Protein AF-A0A8T5PMQ5-F1 (afdb_monomer)

Radius of gyration: 15.13 Å; Cα contacts (8 Å, |Δi|>4): 94; chains: 1; bounding box: 37×38×32 Å

Solvent-accessible surface area (backbone atoms only — not comparable to full-atom values): 5419 Å² total; per-residue (Å²): 131,92,83,56,100,53,55,76,74,51,59,77,44,44,67,47,80,47,77,32,70,51,82,74,47,66,53,76,65,61,92,52,85,54,83,41,78,46,34,38,32,43,41,58,65,65,52,85,80,44,45,70,59,45,62,74,70,28,82,40,78,40,58,68,73,53,75,65,60,66,60,53,49,52,52,48,56,60,54,51,63,65,57,66,76,79,111

Mean predicted aligned error: 6.78 Å

Nearest PDB structures (foldseek):
  7zeh-assembly1_A  TM=9.663E-01  e=2.919E-06  Homo sapiens
  7zeh-assembly2_B  TM=9.108E-01  e=3.344E-06  Homo sapiens
  2g09-assembly1_A  TM=9.327E-01  e=7.053E-06  Mus musculus
  2jga-assembly1_A  TM=9.329E-01  e=3.359E-05  Homo sapiens
  2cf6-assembly1_A  TM=4.899E-01  e=4.216E+00  Arabidopsis thaliana

Structure (mmCIF, N/CA/C/O backbone):
data_AF-A0A8T5PMQ5-F1
#
_entry.id   AF-A0A8T5PMQ5-F1
#
loop_
_atom_site.group_PDB
_atom_site.id
_atom_site.type_symbol
_atom_site.label_atom_id
_atom_site.label_alt_id
_atom_site.label_comp_id
_atom_site.label_asym_id
_atom_site.label_entity_id
_atom_site.label_seq_id
_atom_site.pdbx_PDB_ins_code
_atom_site.Cartn_x
_atom_site.Cartn_y
_atom_site.Cartn_z
_atom_site.occupancy
_atom_site.B_iso_or_equiv
_atom_site.auth_seq_id
_atom_site.auth_comp_id
_atom_site.auth_asym_id
_atom_site.auth_atom_id
_atom_site.pdbx_PDB_model_num
ATOM 1 N N . MET A 1 1 ? -0.344 22.373 8.088 1.00 52.81 1 MET A N 1
ATOM 2 C CA . MET A 1 1 ? -1.271 21.220 8.078 1.00 52.81 1 MET A CA 1
ATOM 3 C C . MET A 1 1 ? -2.758 21.605 8.093 1.00 52.81 1 MET A C 1
ATOM 5 O O . MET A 1 1 ? -3.575 20.732 7.859 1.00 52.81 1 MET A O 1
ATOM 9 N N . GLU A 1 2 ? -3.147 22.881 8.225 1.00 47.72 2 GLU A N 1
ATOM 10 C CA . GLU A 1 2 ? -4.564 23.328 8.205 1.00 47.72 2 GLU A CA 1
ATOM 11 C C . GLU A 1 2 ? -5.316 23.207 6.856 1.00 47.72 2 GLU A C 1
ATOM 13 O O . GLU A 1 2 ? -6.434 23.697 6.734 1.00 47.72 2 GLU A O 1
ATOM 18 N N . LYS A 1 3 ? -4.737 22.602 5.810 1.00 52.28 3 LYS A N 1
ATOM 19 C CA . LYS A 1 3 ? -5.271 22.714 4.437 1.00 52.28 3 LYS A CA 1
ATOM 20 C C . LYS A 1 3 ? -6.165 21.566 3.957 1.00 52.28 3 LYS A C 1
ATOM 22 O O . LYS A 1 3 ? -6.669 21.664 2.843 1.00 52.28 3 LYS A O 1
ATOM 27 N N . PHE A 1 4 ? -6.400 20.520 4.752 1.00 58.47 4 PHE A N 1
ATOM 28 C CA . PHE A 1 4 ? -7.255 19.404 4.327 1.00 58.47 4 PHE A CA 1
ATOM 29 C C . PHE A 1 4 ? -8.579 19.361 5.108 1.00 58.47 4 PHE A C 1
ATOM 31 O O . PHE A 1 4 ? -8.550 19.297 6.339 1.00 58.47 4 PHE A O 1
ATOM 38 N N . PRO A 1 5 ? -9.739 19.370 4.419 1.00 64.12 5 PRO A N 1
ATOM 39 C CA . PRO A 1 5 ? -11.058 19.507 5.048 1.00 64.12 5 PRO A CA 1
ATOM 40 C C . PRO A 1 5 ? -11.460 18.341 5.968 1.00 64.12 5 PRO A C 1
ATOM 42 O O . PRO A 1 5 ? -12.416 18.480 6.721 1.00 64.12 5 PRO A O 1
ATOM 45 N N . TYR A 1 6 ? -10.705 17.236 5.975 1.00 64.81 6 TYR A N 1
ATOM 46 C CA . TYR A 1 6 ? -11.025 16.010 6.720 1.00 64.81 6 TYR A CA 1
ATOM 47 C C . TYR A 1 6 ? -10.046 15.686 7.860 1.00 64.81 6 TYR A C 1
ATOM 49 O O . TYR A 1 6 ? -10.096 14.592 8.417 1.00 64.81 6 TYR A O 1
ATOM 57 N N . HIS A 1 7 ? -9.151 16.611 8.241 1.00 66.88 7 HIS A N 1
ATOM 58 C CA . HIS A 1 7 ? -8.083 16.300 9.207 1.00 66.88 7 HIS A CA 1
ATOM 59 C C . HIS A 1 7 ? -8.611 15.753 10.546 1.00 66.88 7 HIS A C 1
ATOM 61 O O . HIS A 1 7 ? -7.996 14.858 11.114 1.00 66.88 7 HIS A O 1
ATOM 67 N N . LYS A 1 8 ? -9.753 16.260 11.037 1.00 67.69 8 LYS A N 1
ATOM 68 C CA . LYS A 1 8 ? -10.339 15.821 12.314 1.00 67.69 8 LYS A CA 1
ATOM 69 C C . LYS A 1 8 ? -10.892 14.400 12.247 1.00 67.69 8 LYS A C 1
ATOM 71 O O . LYS A 1 8 ? -10.700 13.636 13.179 1.00 67.69 8 LYS A O 1
ATOM 76 N N . GLU A 1 9 ? -11.554 14.049 11.147 1.00 71.19 9 GLU A N 1
ATOM 77 C CA . GLU A 1 9 ? -12.159 12.724 10.959 1.00 71.19 9 GLU A CA 1
ATOM 78 C C . GLU A 1 9 ? -11.097 11.640 10.740 1.00 71.19 9 GLU A C 1
ATOM 80 O O . GLU A 1 9 ? -11.283 10.491 11.136 1.00 71.19 9 GLU A O 1
ATOM 85 N N . ILE A 1 10 ? -9.969 12.015 10.128 1.00 69.69 10 ILE A N 1
ATOM 86 C CA . ILE A 1 10 ? -8.837 11.122 9.860 1.00 69.69 10 ILE A CA 1
ATOM 87 C C . ILE A 1 10 ? -7.933 10.979 11.092 1.00 69.69 10 ILE A C 1
ATOM 89 O O . ILE A 1 10 ? -7.374 9.906 11.300 1.00 69.69 10 ILE A O 1
ATOM 93 N N . ALA A 1 11 ? -7.821 12.012 11.936 1.00 70.38 11 ALA A N 1
ATOM 94 C CA . ALA A 1 11 ? -6.969 11.991 13.128 1.00 70.38 11 ALA A CA 1
ATOM 95 C C . ALA A 1 11 ? -7.333 10.884 14.132 1.00 70.38 11 ALA A C 1
ATOM 97 O O . ALA A 1 11 ? -6.463 10.394 14.843 1.00 70.38 11 ALA A O 1
ATOM 98 N N . GLU A 1 12 ? -8.598 10.460 14.182 1.00 77.12 12 GLU A N 1
ATOM 99 C CA . GLU A 1 12 ? -9.039 9.370 15.064 1.00 77.12 12 GLU A CA 1
ATOM 100 C C . GLU A 1 12 ? -8.836 7.970 14.448 1.00 77.12 12 GLU A C 1
ATOM 102 O O . GLU A 1 12 ? -8.998 6.952 15.126 1.00 77.12 12 GLU A O 1
ATOM 107 N N . LYS A 1 13 ? -8.481 7.881 13.158 1.00 82.38 13 LYS A N 1
ATOM 108 C CA . LYS A 1 13 ? -8.282 6.608 12.454 1.00 82.38 13 LYS A CA 1
ATOM 109 C C . LYS A 1 13 ? -6.852 6.107 12.661 1.00 82.38 13 LYS A C 1
ATOM 111 O O . LYS A 1 13 ? -5.892 6.617 12.091 1.00 82.38 13 LYS A O 1
ATOM 116 N N . LYS A 1 14 ? -6.733 5.040 13.452 1.00 87.38 14 LYS A N 1
ATOM 117 C CA . LYS A 1 14 ? -5.456 4.399 13.808 1.00 87.38 14 LYS A CA 1
ATOM 118 C C . LYS A 1 14 ? -4.844 3.546 12.695 1.00 87.38 14 LYS A C 1
ATOM 120 O O . LYS A 1 14 ? -3.636 3.338 12.694 1.00 87.38 14 LYS A O 1
ATOM 125 N N . ASN A 1 15 ? -5.666 3.055 11.769 1.00 90.81 15 ASN A N 1
ATOM 126 C CA . ASN A 1 15 ? -5.252 2.149 10.698 1.00 90.81 15 ASN A CA 1
ATOM 127 C C . ASN A 1 15 ? -5.450 2.823 9.342 1.00 90.81 15 ASN A C 1
ATOM 129 O O . ASN A 1 15 ? -6.535 3.346 9.076 1.00 90.81 15 ASN A O 1
ATOM 133 N N . VAL A 1 16 ? -4.431 2.772 8.485 1.00 91.38 16 VAL A N 1
ATOM 134 C CA . VAL A 1 16 ? -4.457 3.375 7.151 1.00 91.38 16 VAL A CA 1
ATOM 135 C C . VAL A 1 16 ? -3.936 2.400 6.102 1.00 91.38 16 VAL A C 1
ATOM 137 O O . VAL A 1 16 ? -2.906 1.755 6.283 1.00 91.38 16 VAL A O 1
ATOM 140 N N . ILE A 1 17 ? -4.640 2.342 4.975 1.00 94.50 17 ILE A N 1
ATOM 141 C CA . ILE A 1 17 ? -4.132 1.772 3.729 1.00 94.50 17 ILE A CA 1
ATOM 142 C C . ILE A 1 17 ? -3.896 2.946 2.781 1.00 94.50 17 ILE A C 1
ATOM 144 O O . ILE A 1 17 ? -4.841 3.637 2.402 1.00 94.50 17 ILE A O 1
ATOM 148 N N . LEU A 1 18 ? -2.634 3.189 2.435 1.00 94.88 18 LEU A N 1
ATOM 149 C CA . LEU A 1 18 ? -2.224 4.193 1.462 1.00 94.88 18 LEU A CA 1
ATOM 150 C C . LEU A 1 18 ? -2.064 3.522 0.105 1.00 94.88 18 LEU A C 1
ATOM 152 O O . LEU A 1 18 ? -1.304 2.564 -0.029 1.00 94.88 18 LEU A O 1
ATOM 156 N N . LEU A 1 19 ? -2.747 4.063 -0.897 1.00 97.12 19 LEU A N 1
ATOM 157 C CA . LEU A 1 19 ? -2.598 3.678 -2.295 1.00 97.12 19 LEU A CA 1
ATOM 158 C C . LEU A 1 19 ? -1.972 4.857 -3.041 1.00 97.12 19 LEU A C 1
ATOM 160 O O . LEU A 1 19 ? -2.469 5.977 -2.921 1.00 97.12 19 LEU A O 1
ATOM 164 N N . GLY A 1 20 ? -0.894 4.610 -3.776 1.00 96.12 20 GLY A N 1
ATOM 165 C CA . GLY A 1 20 ? -0.213 5.631 -4.570 1.00 96.12 20 GLY A CA 1
ATOM 166 C C . GLY A 1 20 ? 0.405 5.042 -5.827 1.00 96.12 20 GLY A C 1
ATOM 167 O O . GLY A 1 20 ? 0.667 3.844 -5.890 1.00 96.12 20 GLY A O 1
ATOM 168 N N . ASP A 1 21 ? 0.635 5.875 -6.826 1.00 95.00 21 ASP A N 1
ATOM 169 C CA . ASP A 1 21 ? 1.288 5.527 -8.090 1.00 95.00 21 ASP A CA 1
ATOM 170 C C . ASP A 1 21 ? 2.615 6.276 -8.274 1.00 95.00 21 ASP A C 1
ATOM 172 O O . ASP A 1 21 ? 3.304 6.081 -9.269 1.00 95.00 21 ASP A O 1
ATOM 176 N N . HIS A 1 22 ? 2.993 7.113 -7.302 1.00 94.50 22 HIS A N 1
ATOM 177 C CA . HIS A 1 22 ? 4.265 7.818 -7.246 1.00 94.50 22 HIS A CA 1
ATOM 178 C C . HIS A 1 22 ? 4.875 7.753 -5.841 1.00 94.50 22 HIS A C 1
ATOM 180 O O . HIS A 1 22 ? 4.191 7.704 -4.824 1.00 94.50 22 HIS A O 1
ATOM 186 N N . ILE A 1 23 ? 6.205 7.859 -5.748 1.00 93.31 23 ILE A N 1
ATOM 187 C CA . ILE A 1 23 ? 6.912 7.901 -4.450 1.00 93.31 23 ILE A CA 1
ATOM 188 C C . ILE A 1 23 ? 6.449 9.082 -3.580 1.00 93.31 23 ILE A C 1
ATOM 190 O O . ILE A 1 23 ? 6.406 8.972 -2.354 1.00 93.31 23 ILE A O 1
ATOM 194 N N . GLY A 1 24 ? 6.075 10.205 -4.202 1.00 92.19 24 GLY A N 1
ATOM 195 C CA . GLY A 1 24 ? 5.564 11.383 -3.496 1.00 92.19 24 GLY A CA 1
ATOM 196 C C . GLY A 1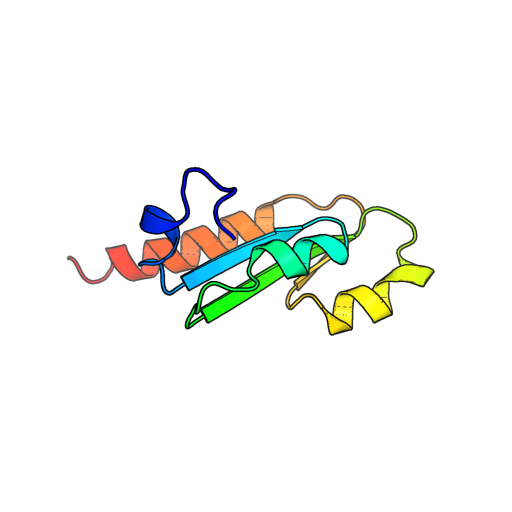 24 ? 4.307 11.098 -2.669 1.00 92.19 24 GLY A C 1
ATOM 197 O O . GLY A 1 24 ? 4.113 11.716 -1.620 1.00 92.19 24 GLY A O 1
ATOM 198 N N . ASP A 1 25 ? 3.512 10.108 -3.071 1.00 91.44 25 ASP A N 1
ATOM 199 C CA . ASP A 1 25 ? 2.253 9.748 -2.418 1.00 91.44 25 ASP A CA 1
ATOM 200 C C . ASP A 1 25 ? 2.460 9.204 -1.012 1.00 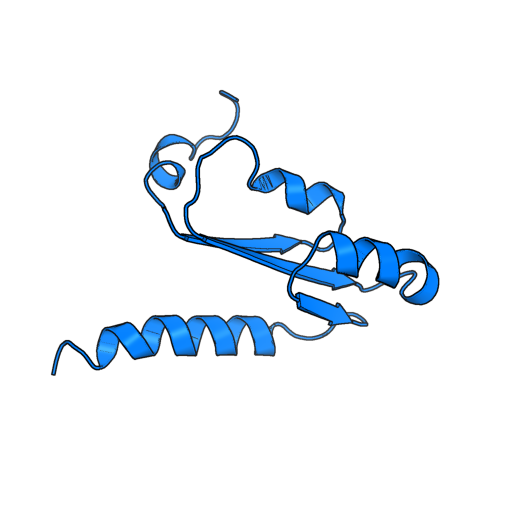91.44 25 ASP A C 1
ATOM 202 O O . ASP A 1 25 ? 1.613 9.388 -0.146 1.00 91.44 25 ASP A O 1
ATOM 206 N N . VAL A 1 26 ? 3.628 8.624 -0.730 1.00 88.44 26 VAL A N 1
ATOM 207 C CA . VAL A 1 26 ? 3.999 8.096 0.593 1.00 88.44 26 VAL A CA 1
ATOM 208 C C . VAL A 1 26 ? 3.920 9.181 1.677 1.00 88.44 26 VAL A C 1
ATOM 210 O O . VAL A 1 26 ? 3.743 8.880 2.859 1.00 88.44 26 VAL A O 1
ATOM 213 N N . THR A 1 27 ? 4.013 10.454 1.282 1.00 86.94 27 THR A N 1
ATOM 214 C CA . THR A 1 27 ? 3.891 11.604 2.183 1.00 86.94 27 THR A CA 1
ATOM 215 C C . THR A 1 27 ? 2.448 11.940 2.569 1.00 86.94 27 THR A C 1
ATOM 217 O O . THR A 1 27 ? 2.244 12.673 3.532 1.00 86.94 27 THR A O 1
ATOM 220 N N . MET A 1 28 ? 1.434 11.376 1.902 1.00 84.44 28 MET A N 1
ATOM 221 C CA . MET A 1 28 ? 0.022 11.647 2.213 1.00 84.44 28 MET A CA 1
ATOM 222 C C . MET A 1 28 ? -0.389 11.177 3.613 1.00 84.44 28 MET A C 1
ATOM 224 O O . MET A 1 28 ? -1.314 11.735 4.197 1.00 84.44 28 MET A O 1
ATOM 228 N N . CYS A 1 29 ? 0.323 10.199 4.177 1.00 78.88 29 CYS A N 1
ATOM 229 C CA . CYS A 1 29 ? 0.140 9.755 5.561 1.00 78.88 29 CYS A CA 1
ATOM 230 C C . CYS A 1 29 ? 1.072 10.458 6.562 1.00 78.88 29 CY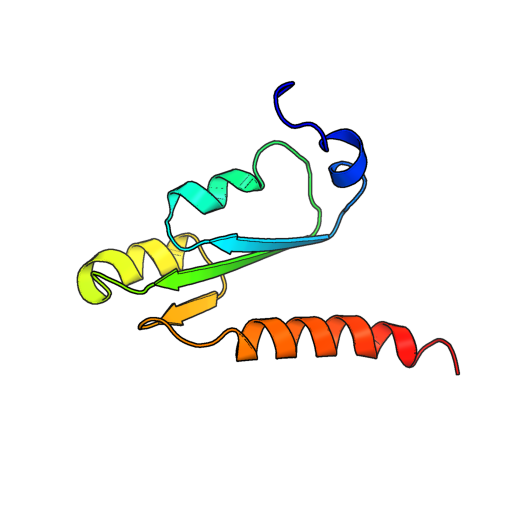S A C 1
ATOM 232 O O . CYS A 1 29 ? 1.106 10.076 7.729 1.00 78.88 29 CYS A O 1
ATOM 234 N N . GLN A 1 30 ? 1.868 11.448 6.143 1.00 75.38 30 GLN A N 1
ATOM 235 C CA . GLN A 1 30 ? 2.767 12.157 7.053 1.00 75.38 30 GLN A CA 1
ATOM 236 C C . GLN A 1 30 ? 2.031 13.230 7.863 1.00 75.38 30 GLN A C 1
ATOM 238 O O . GLN A 1 30 ? 1.282 14.048 7.332 1.00 75.38 30 GLN A O 1
ATOM 243 N N . GLY A 1 31 ? 2.327 13.260 9.164 1.00 69.38 31 GLY A N 1
ATOM 244 C CA . GLY A 1 31 ? 1.914 14.300 10.111 1.00 69.38 31 GLY A CA 1
ATOM 245 C C . GLY A 1 31 ? 0.551 14.090 10.783 1.00 69.38 31 GLY A C 1
ATOM 246 O O . GLY A 1 31 ? 0.090 14.972 11.503 1.00 69.38 31 GLY A O 1
ATOM 247 N N . VAL A 1 32 ? -0.058 12.921 10.602 1.00 71.75 32 VAL A N 1
ATOM 248 C CA . VAL A 1 32 ? -1.034 12.364 11.544 1.00 71.75 32 VAL A CA 1
ATOM 249 C C . VAL A 1 32 ? -0.417 11.085 12.103 1.00 71.75 32 VAL A C 1
ATOM 251 O O . VAL A 1 32 ? 0.131 10.283 11.347 1.00 71.75 32 VAL A O 1
ATOM 254 N N . GLU A 1 33 ? -0.429 10.919 13.426 1.00 74.44 33 GLU A N 1
ATOM 255 C CA . GLU A 1 33 ? 0.033 9.671 14.033 1.00 74.44 33 GLU A CA 1
ATOM 256 C C . GLU A 1 33 ? -0.981 8.564 13.728 1.00 74.44 33 GLU A C 1
ATOM 258 O O . GLU A 1 33 ? -2.122 8.598 14.187 1.00 74.44 33 GLU A O 1
ATOM 263 N N . HIS A 1 34 ? -0.554 7.587 12.933 1.00 81.94 34 HIS A N 1
ATOM 264 C CA . HIS A 1 34 ? -1.292 6.360 12.663 1.00 81.94 34 HIS A CA 1
ATOM 265 C C . HIS A 1 34 ? -0.529 5.190 13.290 1.00 81.94 34 HIS A C 1
ATOM 267 O O . HIS A 1 34 ? 0.697 5.138 13.206 1.00 81.94 34 HIS A O 1
ATOM 273 N N . GLU A 1 35 ? -1.242 4.256 13.920 1.00 86.31 35 GLU A N 1
ATOM 274 C CA . GLU A 1 35 ? -0.637 3.082 14.564 1.00 86.31 35 GLU A CA 1
ATOM 275 C C . GLU A 1 35 ? -0.194 2.048 13.525 1.00 86.31 35 GLU A C 1
ATOM 277 O O . GLU A 1 35 ? 0.898 1.497 13.632 1.00 86.31 35 GLU A O 1
ATOM 282 N N . ASN A 1 36 ? -1.020 1.816 12.500 1.00 90.75 36 ASN A N 1
ATOM 283 C CA . ASN A 1 36 ? -0.738 0.856 11.436 1.00 90.75 36 ASN A CA 1
ATOM 284 C C . ASN A 1 36 ? -0.912 1.516 10.069 1.00 90.75 36 ASN A C 1
ATOM 286 O O . ASN A 1 36 ? -1.963 2.094 9.780 1.00 90.75 36 ASN A O 1
ATOM 290 N N . VAL A 1 37 ? 0.100 1.394 9.210 1.00 92.19 37 VAL A N 1
ATOM 291 C CA . VAL A 1 37 ? 0.071 1.911 7.838 1.00 92.19 37 VAL A CA 1
ATOM 292 C C . VAL A 1 37 ? 0.552 0.822 6.889 1.00 92.19 37 VAL A C 1
ATOM 294 O O . VAL A 1 37 ? 1.667 0.338 7.044 1.00 92.19 37 VAL A O 1
ATOM 297 N N . ILE A 1 38 ? -0.278 0.469 5.906 1.00 95.38 38 ILE A N 1
ATOM 298 C CA . ILE A 1 38 ? 0.098 -0.383 4.770 1.00 95.38 38 ILE A CA 1
ATOM 299 C C . ILE A 1 38 ? 0.164 0.503 3.530 1.00 95.38 38 ILE A C 1
ATOM 301 O O . ILE A 1 38 ? -0.808 1.184 3.206 1.00 95.38 38 ILE A O 1
ATOM 305 N N . LYS A 1 39 ? 1.292 0.497 2.824 1.00 96.38 39 LYS A N 1
ATOM 306 C CA . LYS A 1 39 ? 1.530 1.295 1.619 1.00 96.38 39 LYS A CA 1
ATOM 307 C C . LYS A 1 39 ? 1.577 0.391 0.395 1.00 96.38 39 LYS A C 1
ATOM 309 O O . LYS A 1 39 ? 2.428 -0.492 0.302 1.00 96.38 39 LYS A O 1
ATOM 314 N N . ILE A 1 40 ? 0.700 0.648 -0.566 1.00 98.19 40 ILE A N 1
ATOM 315 C CA . ILE A 1 40 ? 0.588 -0.116 -1.809 1.00 98.19 40 ILE A CA 1
ATOM 316 C C .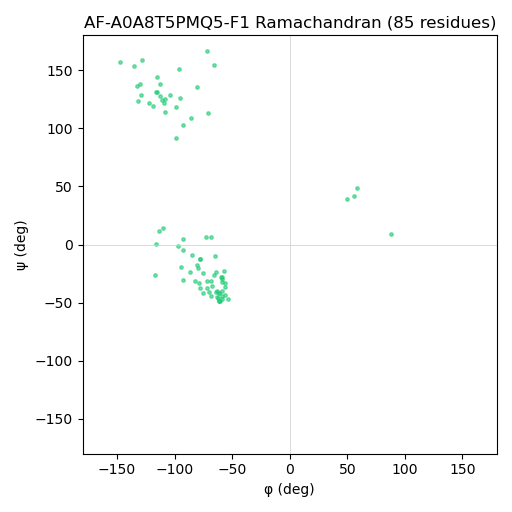 ILE A 1 40 ? 0.874 0.824 -2.980 1.00 98.19 40 ILE A C 1
ATOM 318 O O . ILE A 1 40 ? 0.181 1.826 -3.162 1.00 98.19 40 ILE A O 1
ATOM 322 N N . GLY A 1 41 ? 1.919 0.505 -3.743 1.00 97.81 41 GLY A N 1
ATOM 323 C CA . GLY A 1 41 ? 2.390 1.290 -4.880 1.00 97.81 41 GLY A CA 1
ATOM 324 C C . GLY A 1 41 ? 1.999 0.663 -6.216 1.00 97.81 41 GLY A C 1
ATOM 325 O O . GLY A 1 41 ? 2.308 -0.505 -6.448 1.00 97.81 41 GLY A O 1
ATOM 326 N N . PHE A 1 42 ? 1.383 1.427 -7.114 1.00 98.12 42 PHE A N 1
ATOM 327 C CA . PHE A 1 42 ? 1.125 1.038 -8.502 1.00 98.12 42 PHE A CA 1
ATOM 328 C C . PHE A 1 42 ? 2.271 1.533 -9.384 1.00 98.12 42 PHE A C 1
ATOM 330 O O . PHE A 1 42 ? 2.380 2.717 -9.681 1.00 98.12 42 PHE A O 1
ATOM 337 N N . LEU A 1 43 ? 3.164 0.626 -9.774 1.00 97.75 43 LEU A N 1
ATOM 338 C CA .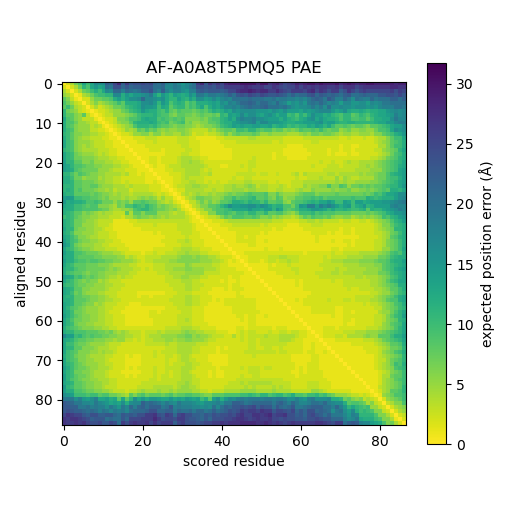 LEU A 1 43 ? 4.311 0.941 -10.616 1.00 97.75 43 LEU A CA 1
ATOM 339 C C . LEU A 1 43 ? 4.002 0.565 -12.067 1.00 97.75 43 LEU A C 1
ATOM 341 O O . LEU A 1 43 ? 4.221 -0.569 -12.507 1.00 97.75 43 LEU A O 1
ATOM 345 N N . ASN A 1 44 ? 3.484 1.546 -12.800 1.00 96.12 44 ASN A N 1
ATOM 346 C CA . ASN A 1 44 ? 2.963 1.355 -14.154 1.00 96.12 44 ASN A CA 1
ATOM 347 C C . ASN A 1 44 ? 4.012 1.621 -15.242 1.00 96.12 44 ASN A C 1
ATOM 349 O O . ASN A 1 44 ? 3.999 0.976 -16.288 1.00 96.12 44 ASN A O 1
ATOM 353 N N . GLU A 1 45 ? 4.953 2.527 -14.980 1.00 94.06 45 GLU A N 1
ATOM 354 C CA . GLU A 1 45 ? 5.960 2.982 -15.941 1.00 94.06 45 GLU A CA 1
ATOM 355 C C . GLU A 1 45 ? 7.373 2.892 -15.360 1.00 94.06 45 GLU A C 1
ATOM 357 O O . GLU A 1 45 ? 7.553 2.884 -14.145 1.00 94.06 45 GLU A O 1
ATOM 362 N N . ASN A 1 46 ? 8.394 2.848 -16.227 1.00 94.06 46 ASN A N 1
ATOM 363 C CA . ASN A 1 46 ? 9.814 2.848 -15.830 1.00 94.06 46 ASN A CA 1
ATOM 364 C C . ASN A 1 46 ? 10.136 1.809 -14.742 1.00 94.06 46 ASN A C 1
ATOM 366 O O . ASN A 1 46 ? 10.883 2.074 -13.798 1.00 94.06 46 ASN A O 1
ATOM 370 N N . VAL A 1 47 ? 9.522 0.621 -14.850 1.00 94.19 47 VAL A N 1
ATOM 371 C CA . VAL A 1 47 ? 9.562 -0.407 -13.803 1.00 94.19 47 VAL A CA 1
ATOM 372 C C . VAL A 1 47 ? 11.001 -0.717 -13.408 1.00 94.19 47 VAL A C 1
ATOM 374 O O . VAL A 1 47 ? 11.317 -0.740 -12.228 1.00 94.19 47 VAL A O 1
ATOM 377 N N . LYS A 1 48 ? 11.905 -0.911 -14.372 1.00 95.31 48 LYS A N 1
ATOM 378 C CA . LYS A 1 48 ? 13.294 -1.296 -14.079 1.00 95.31 48 LYS A CA 1
ATOM 379 C C . LYS A 1 48 ? 14.038 -0.226 -13.285 1.00 95.31 48 LYS A C 1
ATOM 381 O O . LYS A 1 48 ? 14.812 -0.561 -12.395 1.00 95.31 48 LYS A O 1
ATOM 386 N N . GLU A 1 49 ? 13.811 1.035 -13.621 1.00 96.00 49 GLU A N 1
ATOM 387 C CA . GLU A 1 49 ? 14.484 2.188 -13.040 1.00 96.00 49 GLU A CA 1
ATOM 388 C C . GLU A 1 49 ? 13.916 2.534 -11.658 1.00 96.00 49 GLU A C 1
ATOM 390 O O . GLU A 1 49 ? 14.663 2.903 -10.752 1.00 96.00 49 GLU A O 1
ATOM 395 N N . ALA A 1 50 ? 12.602 2.393 -11.481 1.00 95.19 50 ALA A N 1
ATOM 396 C CA . ALA A 1 50 ? 11.898 2.816 -10.277 1.00 95.19 50 ALA A CA 1
ATOM 397 C C . ALA A 1 50 ? 11.703 1.699 -9.238 1.00 95.19 50 ALA A C 1
ATOM 399 O O . ALA A 1 50 ? 11.497 2.003 -8.064 1.00 95.19 50 ALA A O 1
ATOM 400 N N . PHE A 1 51 ? 11.800 0.419 -9.611 1.00 95.94 51 PHE A N 1
ATOM 401 C CA . PHE A 1 51 ? 11.442 -0.705 -8.734 1.00 95.94 51 PHE A CA 1
ATOM 402 C C . PHE A 1 51 ? 12.181 -0.721 -7.393 1.00 95.94 51 PHE A C 1
ATOM 404 O O . PHE A 1 51 ? 11.558 -0.921 -6.351 1.00 95.94 51 PHE A O 1
ATOM 411 N N . GLU A 1 52 ? 13.492 -0.467 -7.390 1.00 97.62 52 GLU A N 1
ATOM 412 C CA . GLU A 1 52 ? 14.271 -0.448 -6.145 1.00 97.62 52 GLU A CA 1
ATOM 413 C C . GLU A 1 52 ? 13.896 0.739 -5.247 1.00 97.62 52 GLU A C 1
ATOM 415 O O . GLU A 1 52 ? 13.883 0.602 -4.026 1.00 97.62 52 GLU A O 1
ATOM 420 N N . SER A 1 53 ? 13.501 1.876 -5.829 1.00 96.19 53 SER A N 1
ATOM 421 C CA . SER A 1 53 ? 12.948 2.989 -5.054 1.00 96.19 53 SER A CA 1
ATOM 422 C C . SER A 1 53 ? 11.582 2.622 -4.472 1.00 96.19 53 SER A C 1
ATOM 424 O O . SER A 1 53 ? 11.351 2.830 -3.284 1.00 96.19 53 SER A O 1
ATOM 426 N N . TYR A 1 54 ? 10.700 1.998 -5.256 1.00 97.69 54 TYR A N 1
ATOM 427 C CA . TYR A 1 54 ? 9.380 1.580 -4.779 1.00 97.69 54 TYR A CA 1
ATOM 428 C C . TYR A 1 54 ? 9.480 0.570 -3.635 1.00 97.69 54 TYR A C 1
ATOM 430 O O . TYR A 1 54 ? 8.792 0.733 -2.633 1.00 97.69 54 TYR A O 1
ATOM 438 N N . LYS A 1 55 ? 10.399 -0.399 -3.715 1.00 96.88 55 LYS A N 1
ATOM 439 C CA . LYS A 1 55 ? 10.660 -1.373 -2.638 1.00 96.88 55 LYS A CA 1
ATOM 440 C C . LYS A 1 55 ? 11.071 -0.746 -1.311 1.00 96.88 55 LYS A C 1
ATOM 442 O O . LYS A 1 55 ? 10.850 -1.342 -0.265 1.00 96.88 55 LYS A O 1
ATOM 447 N N . GLN A 1 56 ? 11.720 0.414 -1.346 1.00 96.69 56 GLN A N 1
ATOM 448 C CA . GLN A 1 56 ? 12.130 1.121 -0.132 1.00 96.69 56 GLN A CA 1
ATOM 449 C C . GLN A 1 56 ? 10.978 1.898 0.515 1.00 96.69 56 GLN A C 1
ATOM 451 O O . GLN A 1 56 ? 11.074 2.249 1.689 1.00 96.69 56 GLN A O 1
ATOM 456 N N . HIS A 1 57 ? 9.921 2.202 -0.242 1.00 95.69 57 HIS A N 1
ATOM 457 C CA . HIS A 1 57 ? 8.883 3.143 0.176 1.00 95.69 57 HIS A CA 1
ATOM 458 C C . HIS A 1 57 ? 7.490 2.519 0.326 1.00 95.69 57 HIS A C 1
ATOM 460 O O . HIS A 1 57 ? 6.693 3.038 1.112 1.00 95.69 57 HIS A O 1
ATOM 466 N N . PHE A 1 58 ? 7.208 1.431 -0.391 1.00 97.31 58 PHE A N 1
ATOM 467 C CA . PHE A 1 58 ? 5.943 0.702 -0.373 1.00 97.31 58 PHE A CA 1
ATOM 468 C C . PHE A 1 58 ? 6.132 -0.714 0.174 1.00 97.31 58 PHE A C 1
ATOM 470 O O . PHE A 1 58 ? 7.138 -1.364 -0.105 1.00 97.31 58 PHE A O 1
ATOM 477 N N . ASP A 1 59 ? 5.135 -1.206 0.906 1.00 96.81 59 ASP A N 1
ATOM 478 C CA . ASP A 1 59 ? 5.108 -2.571 1.439 1.00 96.81 59 ASP A CA 1
ATOM 479 C C . ASP A 1 59 ? 4.706 -3.580 0.353 1.00 96.81 59 ASP A C 1
ATOM 481 O O . ASP A 1 59 ? 5.171 -4.720 0.332 1.00 96.81 59 ASP A O 1
ATOM 485 N N . VAL A 1 60 ? 3.846 -3.147 -0.574 1.00 98.00 60 VAL A N 1
ATOM 486 C CA . VAL A 1 60 ? 3.364 -3.935 -1.713 1.00 98.00 60 VAL A CA 1
ATOM 487 C C . VAL A 1 60 ? 3.517 -3.120 -2.990 1.00 98.00 60 VAL A C 1
ATOM 489 O O . VAL A 1 60 ? 3.201 -1.933 -3.014 1.00 98.00 60 VAL A O 1
ATOM 492 N N . ILE A 1 61 ? 3.966 -3.764 -4.067 1.00 98.06 61 ILE A N 1
ATOM 493 C CA . ILE A 1 61 ? 4.098 -3.138 -5.385 1.00 98.06 61 ILE A CA 1
ATOM 494 C C . ILE A 1 61 ? 3.263 -3.930 -6.389 1.00 98.06 61 ILE A C 1
ATOM 496 O O . ILE A 1 61 ? 3.499 -5.121 -6.594 1.00 98.06 61 ILE A O 1
ATOM 500 N N . ILE A 1 62 ? 2.316 -3.257 -7.034 1.00 98.19 62 ILE A N 1
ATOM 501 C CA . ILE A 1 62 ? 1.522 -3.780 -8.143 1.00 98.19 62 ILE A CA 1
ATOM 502 C C . ILE A 1 62 ? 2.159 -3.262 -9.433 1.00 98.19 62 ILE A C 1
ATOM 504 O O . ILE A 1 62 ? 2.287 -2.058 -9.631 1.00 98.19 62 ILE A O 1
ATOM 508 N N . LEU A 1 63 ? 2.627 -4.174 -10.285 1.00 97.25 63 LEU A N 1
ATOM 509 C CA . LEU A 1 63 ? 3.400 -3.841 -11.484 1.00 97.25 63 LEU A CA 1
ATOM 510 C C . LEU A 1 63 ? 2.523 -3.777 -12.735 1.00 97.25 63 LEU A C 1
ATOM 512 O O . LEU A 1 63 ? 1.590 -4.567 -12.871 1.00 97.25 63 LEU A O 1
ATOM 516 N N . ASN A 1 64 ? 2.939 -2.947 -13.695 1.00 93.62 64 ASN A N 1
ATOM 517 C CA . ASN A 1 64 ? 2.427 -2.913 -15.070 1.00 93.62 64 ASN A CA 1
ATOM 518 C C . ASN A 1 64 ? 0.914 -2.650 -15.162 1.00 93.62 64 ASN A C 1
ATOM 520 O O . ASN A 1 64 ? 0.218 -3.381 -15.866 1.00 93.62 64 ASN A O 1
ATOM 524 N N . ASP A 1 65 ? 0.412 -1.636 -14.450 1.00 93.19 65 ASP A N 1
ATOM 525 C CA . ASP A 1 65 ? -1.020 -1.294 -14.425 1.00 93.19 65 ASP A CA 1
ATOM 526 C C . ASP A 1 65 ? -1.900 -2.479 -13.990 1.00 93.19 65 ASP A C 1
ATOM 528 O O . ASP A 1 65 ? -2.938 -2.801 -14.569 1.00 93.19 65 ASP A O 1
ATOM 532 N N . GLY A 1 66 ? -1.417 -3.200 -12.973 1.00 95.56 66 GLY A N 1
ATOM 533 C CA . GLY A 1 66 ? -2.110 -4.352 -12.414 1.00 95.56 66 GLY A CA 1
ATOM 534 C C . GLY A 1 66 ? -3.431 -3.969 -11.726 1.00 95.56 66 GLY A C 1
ATOM 535 O O . GLY A 1 66 ? -3.589 -2.848 -11.239 1.00 95.56 66 GLY A O 1
ATOM 536 N N . PRO A 1 67 ? -4.390 -4.906 -11.647 1.00 96.56 67 PRO A N 1
ATOM 537 C CA . PRO A 1 67 ? -5.724 -4.633 -11.126 1.00 96.56 67 PRO A CA 1
ATOM 538 C C . PRO A 1 67 ? -5.737 -4.418 -9.604 1.00 96.56 67 PRO A C 1
ATOM 540 O O . PRO A 1 67 ? -4.823 -4.804 -8.876 1.00 96.56 67 PRO A O 1
ATOM 543 N N . MET A 1 68 ? -6.857 -3.892 -9.102 1.00 97.44 68 MET A N 1
ATOM 544 C CA . MET A 1 68 ? -7.135 -3.692 -7.669 1.00 97.44 68 MET A CA 1
ATOM 545 C C . MET A 1 68 ? -7.429 -4.992 -6.896 1.00 97.44 68 MET A C 1
ATOM 547 O O . MET A 1 68 ? -7.804 -4.937 -5.726 1.00 97.44 68 MET A O 1
ATOM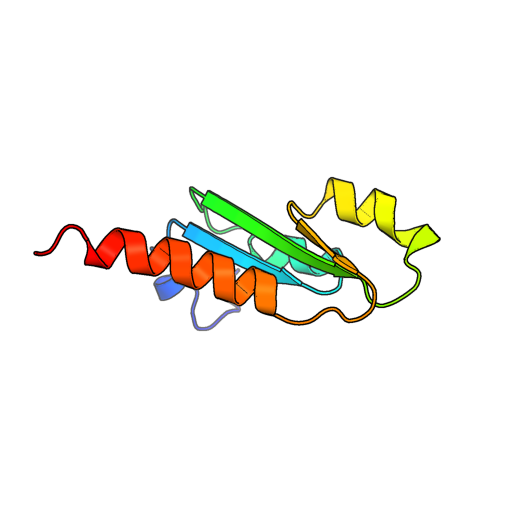 551 N N . ASP A 1 69 ? -7.278 -6.164 -7.514 1.00 97.81 69 ASP A N 1
ATOM 552 C CA . ASP A 1 69 ? -7.685 -7.450 -6.936 1.00 97.81 69 ASP A CA 1
ATOM 553 C C . ASP A 1 69 ? -6.992 -7.743 -5.603 1.00 97.81 69 ASP A C 1
ATOM 555 O O . ASP A 1 69 ? -7.643 -8.188 -4.659 1.00 97.81 69 ASP A O 1
ATOM 559 N N . TYR A 1 70 ? -5.699 -7.422 -5.490 1.00 97.12 70 TYR A N 1
ATOM 560 C CA . TYR A 1 70 ? -4.964 -7.554 -4.230 1.00 97.12 70 TYR A CA 1
ATOM 561 C C . TYR A 1 70 ? -5.551 -6.652 -3.136 1.00 97.12 70 TYR A C 1
ATOM 563 O O . TYR A 1 70 ? -5.779 -7.101 -2.015 1.00 97.12 70 TYR A O 1
ATOM 571 N N . VAL A 1 71 ? -5.839 -5.389 -3.468 1.00 97.25 71 VAL A N 1
ATOM 572 C CA . VAL A 1 71 ? -6.420 -4.418 -2.528 1.00 97.25 71 VAL A CA 1
ATOM 573 C C . VAL A 1 71 ? -7.803 -4.885 -2.074 1.00 97.25 71 VAL A C 1
ATOM 575 O O . VAL A 1 71 ? -8.095 -4.880 -0.882 1.00 97.25 71 VAL A O 1
ATOM 578 N N . ASN A 1 72 ? -8.637 -5.344 -3.007 1.00 97.25 72 ASN A N 1
ATOM 579 C CA . ASN A 1 72 ? -9.966 -5.870 -2.707 1.00 97.25 72 ASN A CA 1
ATOM 580 C C . ASN A 1 72 ? -9.900 -7.137 -1.842 1.00 97.25 72 ASN A C 1
ATOM 582 O O . 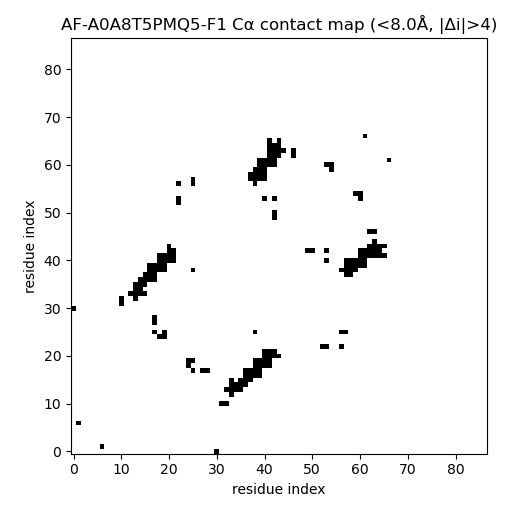ASN A 1 72 ? -10.694 -7.276 -0.915 1.00 97.25 72 ASN A O 1
ATOM 586 N N . GLY A 1 73 ? -8.951 -8.038 -2.116 1.00 97.12 73 GLY A N 1
ATOM 587 C CA . GLY A 1 73 ? -8.697 -9.225 -1.299 1.00 97.12 73 GLY A CA 1
ATOM 588 C C . GLY A 1 73 ? -8.302 -8.861 0.130 1.00 97.12 73 GLY A C 1
ATOM 589 O O . GLY A 1 73 ? -8.929 -9.334 1.073 1.00 97.12 73 GLY A O 1
ATOM 590 N N . LEU A 1 74 ? -7.352 -7.936 0.288 1.00 95.69 74 LEU A N 1
ATOM 591 C CA . LEU A 1 74 ? -6.927 -7.432 1.595 1.00 95.69 74 LEU A CA 1
ATOM 592 C C . LEU A 1 74 ? -8.088 -6.791 2.370 1.00 95.69 74 LEU A C 1
ATOM 594 O O . LEU A 1 74 ? -8.293 -7.088 3.544 1.00 95.69 74 LEU A O 1
ATOM 598 N N . LEU A 1 75 ? -8.872 -5.923 1.722 1.00 95.25 75 LEU A N 1
ATOM 599 C CA . LEU A 1 75 ? -10.039 -5.296 2.348 1.00 95.25 75 LEU A CA 1
ATOM 600 C C . LEU A 1 75 ? -11.076 -6.335 2.774 1.00 95.25 75 LEU A C 1
ATOM 602 O O . LEU A 1 75 ? -11.636 -6.226 3.862 1.00 95.25 75 LEU A O 1
ATOM 606 N N . LYS A 1 76 ? -11.317 -7.345 1.935 1.00 95.31 76 LYS A N 1
ATOM 607 C CA . LYS A 1 76 ? -12.222 -8.445 2.252 1.00 95.31 76 LYS A CA 1
ATOM 608 C C . LYS A 1 76 ? -11.741 -9.213 3.483 1.00 95.31 76 LYS A C 1
ATOM 610 O O . LYS A 1 76 ? -12.529 -9.389 4.401 1.00 95.31 76 LYS A O 1
ATOM 615 N N . GLU A 1 77 ? -10.466 -9.592 3.544 1.00 93.31 77 GLU A N 1
ATOM 616 C CA . GLU A 1 77 ? -9.892 -10.287 4.704 1.00 93.31 77 GLU A CA 1
ATOM 617 C C . GLU A 1 77 ? -10.014 -9.464 5.991 1.00 93.31 77 GLU A C 1
ATOM 619 O O . GLU A 1 77 ? -10.427 -9.995 7.022 1.00 93.31 77 GLU A O 1
ATOM 624 N N . ILE A 1 78 ? -9.713 -8.163 5.929 1.00 91.00 78 ILE A N 1
ATOM 625 C CA . ILE A 1 78 ? -9.852 -7.256 7.074 1.00 91.00 78 ILE A CA 1
ATOM 626 C C . ILE A 1 78 ? -11.314 -7.198 7.530 1.00 91.00 78 ILE A C 1
ATOM 628 O O . ILE A 1 78 ? -11.582 -7.341 8.717 1.00 91.00 78 ILE A O 1
ATOM 632 N N . LEU A 1 79 ? -12.265 -6.999 6.613 1.00 89.56 79 LEU A N 1
ATOM 633 C CA . LEU A 1 79 ? -13.685 -6.844 6.949 1.00 89.56 79 LEU A CA 1
ATOM 634 C C . LEU A 1 79 ? -14.340 -8.152 7.410 1.00 89.56 79 LEU A C 1
ATOM 636 O O . LEU A 1 79 ? -15.172 -8.126 8.316 1.00 89.56 79 LEU A O 1
ATOM 640 N N . GLU A 1 80 ? -13.971 -9.289 6.819 1.00 87.88 80 GLU A N 1
ATOM 641 C CA . GLU A 1 80 ? -14.529 -10.596 7.176 1.00 87.88 80 GLU A CA 1
ATOM 642 C C . GLU A 1 80 ? -14.106 -11.031 8.581 1.00 87.88 80 GLU A C 1
ATOM 644 O O . GLU A 1 80 ? -14.943 -11.565 9.314 1.00 87.88 80 GLU A O 1
ATOM 649 N N . GLN A 1 81 ? -12.878 -10.709 9.010 1.00 67.12 81 GLN A N 1
ATOM 650 C CA . GLN A 1 81 ? -12.427 -10.952 10.386 1.00 67.12 81 GLN A CA 1
ATOM 651 C C . GLN A 1 81 ? -13.341 -10.287 11.428 1.00 67.12 81 GLN A C 1
ATOM 653 O O . GLN A 1 81 ? -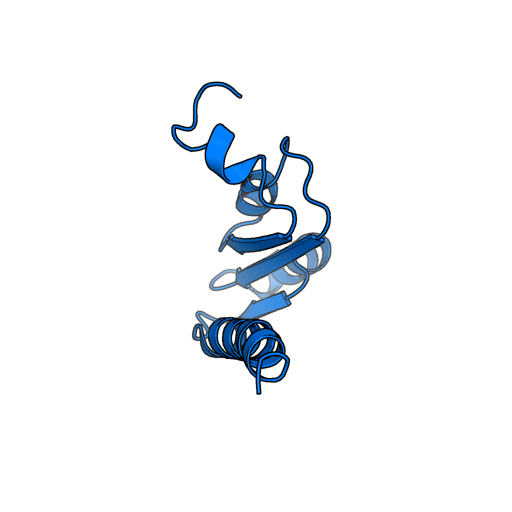13.586 -10.871 12.483 1.00 67.12 81 GLN A O 1
ATOM 658 N N . PHE A 1 82 ? -13.931 -9.128 11.113 1.00 61.41 82 PHE A N 1
ATOM 659 C CA . PHE A 1 82 ? -14.873 -8.444 12.005 1.00 61.41 82 PHE A CA 1
ATOM 660 C C . PHE A 1 82 ? -16.294 -9.013 11.966 1.00 61.41 82 PHE A C 1
ATOM 662 O O . PHE A 1 82 ? -17.068 -8.747 12.879 1.00 61.41 82 PHE A O 1
ATOM 669 N N . THR A 1 83 ? -16.672 -9.791 10.948 1.00 57.72 83 THR A N 1
ATOM 670 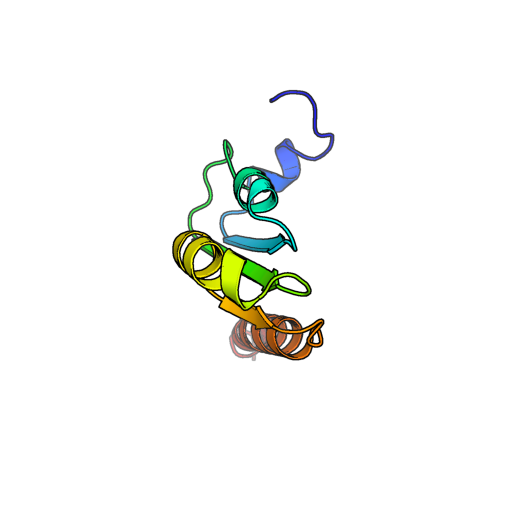C CA . THR A 1 83 ? -18.018 -10.394 10.877 1.00 57.72 83 THR A CA 1
ATOM 671 C C . THR A 1 83 ? -18.129 -11.731 11.605 1.00 57.72 83 THR A C 1
ATOM 673 O O . THR A 1 83 ? -19.217 -12.094 12.044 1.00 57.72 83 THR A O 1
ATOM 676 N N . SER A 1 84 ? -17.016 -12.441 11.790 1.00 54.59 84 SER A N 1
ATOM 677 C CA . SER A 1 84 ? -16.977 -13.731 12.490 1.00 54.59 84 SER A CA 1
ATOM 678 C C . SER A 1 84 ? -17.029 -13.639 14.020 1.00 54.59 84 SER A C 1
ATOM 680 O O . SER A 1 84 ? -17.245 -14.659 14.661 1.00 54.59 84 SER A O 1
ATOM 682 N N . GLU A 1 85 ? -16.860 -12.454 14.617 1.00 53.06 85 GLU A N 1
ATOM 683 C CA . GLU A 1 85 ? -16.947 -12.267 16.080 1.00 53.06 85 GLU A CA 1
ATOM 684 C C . GLU A 1 85 ? -18.350 -11.868 16.579 1.00 53.06 85 GLU A C 1
ATOM 686 O O . GLU A 1 85 ? -18.573 -11.784 17.786 1.00 53.06 85 GLU A O 1
ATOM 691 N N . PHE A 1 86 ? -19.312 -11.638 15.678 1.00 53.75 86 PHE A N 1
ATOM 692 C CA . PHE A 1 86 ? -20.678 -11.212 16.028 1.00 53.75 86 PHE A CA 1
ATOM 693 C C . PHE A 1 86 ? -21.762 -12.286 15.799 1.00 53.75 86 PHE A C 1
ATOM 695 O O . PHE A 1 86 ? -22.950 -11.958 15.850 1.00 53.75 86 PHE A O 1
ATOM 702 N N . PHE A 1 87 ? -21.378 -13.554 15.601 1.00 48.50 87 PHE A N 1
ATOM 703 C CA . PHE A 1 87 ? -22.285 -14.711 15.565 1.00 48.50 87 PHE A CA 1
ATOM 704 C C . PHE A 1 87 ? -21.796 -15.849 16.461 1.00 48.50 87 PHE A C 1
ATOM 706 O O . PHE A 1 87 ? -20.587 -16.160 16.411 1.00 48.50 87 PHE A O 1
#

Sequence (87 aa):
MEKFPYHKEIAEKKNVILLGDHIGDVTMCQGVEHENVIKIGFLNENVKEAFESYKQHFDVIILNDGPMDYVNGLLKEILEQFTSEFF

Secondary structure (DSSP, 8-state):
-TT-TTHHHHHT--EEEEEESSGGGGGGGTTS--SEEEEEEEE-S-HHHHHHHHHHH-SEEEESS--THHHHHHHHHHHHHHHTT--

Foldseek 3Di:
DPPDPCCVVCLPAQEEEQEEADLVSLCVPPPRHHNYYAYEYEPQPPCVPCVVVCVVRHPHYHYNRHDCVVVVVVVCVVVVVVVVVPD

pLDDT: mean 85.78, std 14.84, range [47.72, 98.19]